Protein AF-A0A1G9BKM5-F1 (afdb_monomer_lite)

Sequence (139 aa):
MRQHYKFPLLVWLTSVLVGPKLTLILFKFSATGEFSVSTGYWKLYLPAVLVGGVLSAPCFFVLWFCYDVLLKRNEPVWLIRLVLLLVSLLCCVSLFTLMSLAGLTKFWSGDTFSLIGAYSLPLFVGALLFKVEEQQVII

pLDDT: mean 75.44, std 11.83, range [42.22, 88.5]

Structure (mmCIF, N/CA/C/O backbone):
data_AF-A0A1G9BKM5-F1
#
_entry.id   AF-A0A1G9BKM5-F1
#
loop_
_atom_site.group_PDB
_atom_site.id
_atom_site.type_symbol
_atom_site.label_atom_id
_atom_site.label_alt_id
_atom_site.label_comp_id
_atom_site.label_asym_id
_atom_site.label_entity_id
_atom_site.label_seq_id
_atom_site.pdbx_PDB_ins_code
_atom_site.Cartn_x
_atom_site.Cartn_y
_atom_site.Cartn_z
_atom_site.occupancy
_atom_site.B_iso_or_equiv
_atom_site.auth_seq_id
_atom_site.auth_comp_id
_atom_site.auth_asym_id
_atom_site.auth_atom_id
_atom_site.pdbx_PDB_model_num
ATOM 1 N N . MET A 1 1 ? -25.274 1.431 11.882 1.00 45.66 1 MET A N 1
ATOM 2 C CA . MET A 1 1 ? -24.132 0.503 11.719 1.00 45.66 1 MET A CA 1
ATOM 3 C C . MET A 1 1 ? -22.952 1.325 11.225 1.00 45.66 1 MET A C 1
ATOM 5 O O . MET A 1 1 ? -23.031 1.879 10.136 1.00 45.66 1 MET A O 1
ATOM 9 N N . ARG A 1 2 ? -21.974 1.573 12.104 1.00 49.62 2 ARG A N 1
ATOM 10 C CA . ARG A 1 2 ? -20.903 2.569 11.920 1.00 49.62 2 ARG A CA 1
ATOM 11 C C . ARG A 1 2 ? -19.947 2.138 10.798 1.00 49.62 2 ARG A C 1
ATOM 13 O O . ARG A 1 2 ? -19.680 0.953 10.626 1.00 49.62 2 ARG A O 1
ATOM 20 N N . GLN A 1 3 ? -19.496 3.102 9.999 1.00 56.09 3 GLN A N 1
ATOM 21 C CA . GLN A 1 3 ? -18.767 2.907 8.741 1.00 56.09 3 GLN A CA 1
ATOM 22 C C . GLN A 1 3 ? -17.283 2.560 8.979 1.00 56.09 3 GLN A C 1
ATOM 24 O O . GLN A 1 3 ? -16.391 3.230 8.461 1.00 56.09 3 GLN A O 1
ATOM 29 N N . HIS A 1 4 ? -17.021 1.463 9.698 1.00 66.62 4 HIS A N 1
ATOM 30 C CA . HIS A 1 4 ? -15.680 0.992 10.084 1.00 66.62 4 HIS A CA 1
ATOM 31 C C . HIS A 1 4 ? -14.784 0.559 8.905 1.00 66.62 4 HIS A C 1
ATOM 33 O O . HIS A 1 4 ? -13.658 0.117 9.098 1.00 66.62 4 HIS A O 1
ATOM 39 N N . TYR A 1 5 ? -15.252 0.686 7.663 1.00 70.25 5 TYR A N 1
ATOM 40 C CA . TYR A 1 5 ? -14.462 0.419 6.462 1.00 70.25 5 TYR A CA 1
ATOM 41 C C . TYR A 1 5 ? -13.749 1.667 5.921 1.00 70.25 5 TYR A C 1
ATOM 43 O O . TYR A 1 5 ? -12.842 1.530 5.106 1.00 70.25 5 TYR A O 1
ATOM 51 N N . LYS A 1 6 ? -14.123 2.885 6.348 1.00 79.31 6 LYS A N 1
ATOM 52 C CA . LYS A 1 6 ? -13.593 4.130 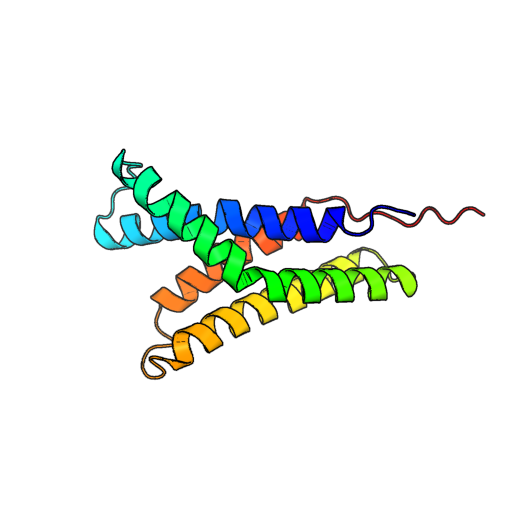5.760 1.00 79.31 6 LYS A CA 1
ATOM 53 C C . LYS A 1 6 ? -12.082 4.253 5.889 1.00 79.31 6 LYS A C 1
ATOM 55 O O . LYS A 1 6 ? -11.421 4.570 4.908 1.00 79.31 6 LYS A O 1
ATOM 60 N N . PHE A 1 7 ? -11.546 3.999 7.081 1.00 80.88 7 PHE A N 1
ATOM 61 C CA . PHE A 1 7 ? -10.112 4.100 7.332 1.00 80.88 7 PHE A CA 1
ATOM 62 C C . PHE A 1 7 ? -9.297 3.131 6.454 1.00 80.88 7 PHE A C 1
ATOM 64 O O . PHE A 1 7 ? -8.497 3.614 5.650 1.00 80.88 7 PHE A O 1
ATOM 71 N N . PRO A 1 8 ? -9.516 1.799 6.510 1.00 81.19 8 PRO A N 1
ATOM 72 C CA . PRO A 1 8 ? -8.752 0.867 5.681 1.00 81.19 8 PRO A CA 1
ATOM 73 C C . PRO A 1 8 ? -8.985 1.092 4.182 1.00 81.19 8 PRO A C 1
ATOM 75 O O . PRO A 1 8 ? -8.060 0.911 3.394 1.00 81.19 8 PRO A O 1
ATOM 78 N N . LEU A 1 9 ? -10.178 1.545 3.778 1.00 84.12 9 LEU A N 1
ATOM 79 C CA . LEU A 1 9 ? -10.481 1.838 2.378 1.00 84.12 9 LEU A CA 1
ATOM 80 C C . LEU A 1 9 ? -9.714 3.058 1.869 1.00 84.12 9 LEU A C 1
ATOM 82 O O . LEU A 1 9 ? -9.169 3.001 0.773 1.00 84.12 9 LEU A O 1
ATOM 86 N N . LEU A 1 10 ? -9.628 4.137 2.651 1.00 83.94 10 LEU A N 1
ATOM 87 C CA . LEU A 1 10 ? -8.852 5.322 2.279 1.00 83.94 10 LEU A CA 1
ATOM 88 C C . LEU A 1 10 ? -7.360 5.004 2.181 1.00 83.94 10 LEU A C 1
ATOM 90 O O . LEU A 1 10 ? -6.732 5.374 1.192 1.00 83.94 10 LEU A O 1
ATOM 94 N N . VAL A 1 11 ? -6.817 4.267 3.156 1.00 83.19 11 VAL A N 1
ATOM 95 C CA . VAL A 1 11 ? -5.413 3.823 3.155 1.00 83.19 11 VAL A CA 1
ATOM 96 C C . VAL A 1 11 ? -5.118 2.966 1.919 1.00 83.19 11 VAL A C 1
ATOM 98 O O . VAL A 1 11 ? -4.163 3.232 1.183 1.00 83.19 11 VAL A O 1
ATOM 101 N N . TRP A 1 12 ? -5.971 1.982 1.633 1.00 86.12 12 TRP A N 1
ATOM 102 C CA . TRP A 1 12 ? -5.834 1.130 0.455 1.00 86.12 12 TRP A CA 1
ATOM 103 C C . TRP A 1 12 ? -5.943 1.925 -0.852 1.00 86.12 12 TRP A C 1
ATOM 105 O O . TRP A 1 12 ? -5.060 1.826 -1.704 1.00 86.12 12 TRP A O 1
ATOM 115 N N . LEU A 1 13 ? -6.957 2.786 -0.986 1.00 85.38 13 LEU A N 1
ATOM 116 C CA . LEU A 1 13 ? -7.163 3.615 -2.175 1.00 85.38 13 LEU A CA 1
ATOM 117 C C . LEU A 1 13 ? -5.968 4.546 -2.422 1.00 85.38 13 LEU A C 1
ATOM 119 O O . LEU A 1 13 ? -5.531 4.694 -3.562 1.00 85.38 13 LEU A O 1
ATOM 123 N N . THR A 1 14 ? -5.394 5.141 -1.369 1.00 85.12 14 THR A N 1
ATOM 124 C CA . THR A 1 14 ? -4.183 5.958 -1.514 1.00 85.12 14 THR A CA 1
ATOM 125 C C . THR A 1 14 ? -3.006 5.153 -2.040 1.00 85.12 14 THR A C 1
ATOM 127 O O . THR A 1 14 ? -2.295 5.644 -2.909 1.00 85.12 14 THR A O 1
ATOM 130 N N . SER A 1 15 ? -2.819 3.910 -1.600 1.00 83.56 15 SER A N 1
ATOM 131 C CA . SER A 1 15 ? -1.761 3.052 -2.141 1.00 83.56 15 SER A CA 1
ATOM 132 C C . SER A 1 15 ? -2.013 2.668 -3.596 1.00 83.56 15 SER A C 1
ATOM 134 O O . SER A 1 15 ? -1.118 2.804 -4.427 1.00 83.56 15 SER A O 1
ATOM 136 N N . VAL A 1 16 ? -3.247 2.300 -3.942 1.00 85.44 16 VAL A N 1
ATOM 137 C CA . VAL A 1 16 ? -3.628 1.926 -5.312 1.00 85.44 16 VAL A CA 1
ATOM 138 C C . VAL A 1 16 ? -3.519 3.100 -6.289 1.00 85.44 16 VAL A C 1
ATOM 140 O O . VAL A 1 16 ? -3.200 2.893 -7.454 1.00 85.44 16 VAL A O 1
ATOM 143 N N . LEU A 1 17 ? -3.748 4.338 -5.844 1.00 86.06 17 LEU A N 1
ATOM 144 C CA . LEU A 1 17 ? -3.655 5.522 -6.706 1.00 86.06 17 LEU A CA 1
ATOM 145 C C . LEU A 1 17 ? -2.251 6.138 -6.734 1.00 86.06 17 LEU A C 1
ATOM 147 O O . LEU A 1 17 ? -1.791 6.584 -7.784 1.00 86.06 17 LEU A O 1
ATOM 151 N N . VAL A 1 18 ? -1.561 6.199 -5.595 1.00 85.12 18 VAL A N 1
ATOM 152 C CA . VAL A 1 18 ? -0.253 6.866 -5.478 1.00 85.12 18 VAL A CA 1
ATOM 153 C C . VAL A 1 18 ? 0.895 5.906 -5.792 1.00 85.12 18 VAL A C 1
ATOM 155 O O . VAL A 1 18 ? 1.867 6.321 -6.421 1.00 85.12 18 VAL A O 1
ATOM 158 N N . GLY A 1 19 ? 0.770 4.626 -5.435 1.00 81.75 19 GLY A N 1
ATOM 159 C CA . GLY A 1 19 ? 1.781 3.593 -5.675 1.00 81.75 19 GLY A CA 1
ATOM 160 C C . GLY A 1 19 ? 2.167 3.467 -7.151 1.00 81.75 19 GLY A C 1
ATOM 161 O O . GLY A 1 19 ? 3.333 3.690 -7.478 1.00 81.75 19 GLY A O 1
ATOM 162 N N . PRO A 1 20 ? 1.213 3.251 -8.080 1.00 82.12 20 PRO A N 1
ATOM 163 C CA . PRO A 1 20 ? 1.511 3.204 -9.509 1.00 82.12 20 PRO A CA 1
ATOM 164 C C . PRO A 1 20 ? 2.156 4.487 -10.038 1.00 82.12 20 PRO A C 1
ATOM 166 O O . PRO A 1 20 ? 3.032 4.419 -10.899 1.00 82.12 20 PRO A O 1
ATOM 169 N N . LYS A 1 21 ? 1.782 5.665 -9.510 1.00 82.31 21 LYS A N 1
ATOM 170 C CA . LYS A 1 21 ? 2.435 6.925 -9.903 1.00 82.31 21 LYS A CA 1
ATOM 171 C C . LYS A 1 21 ? 3.901 6.945 -9.498 1.00 82.31 21 LYS A C 1
ATOM 173 O O . LYS A 1 21 ? 4.740 7.279 -10.332 1.00 82.31 21 LYS A O 1
ATOM 178 N N . LEU A 1 22 ? 4.197 6.585 -8.248 1.00 81.00 22 LEU A N 1
ATOM 179 C CA . LEU A 1 22 ? 5.560 6.514 -7.720 1.00 81.00 22 LEU A CA 1
ATOM 180 C C . LEU A 1 22 ? 6.396 5.498 -8.495 1.00 81.00 22 LEU A C 1
ATOM 182 O O . LEU A 1 22 ? 7.499 5.822 -8.922 1.00 81.00 22 LEU A O 1
ATOM 186 N N . THR A 1 23 ? 5.852 4.308 -8.752 1.00 76.44 23 THR A N 1
ATOM 187 C CA . THR A 1 23 ? 6.523 3.277 -9.550 1.00 76.44 23 THR A CA 1
ATOM 188 C C . THR A 1 23 ? 6.871 3.773 -10.949 1.00 76.44 23 THR A C 1
ATOM 190 O O . THR A 1 23 ? 8.004 3.606 -11.388 1.00 76.44 23 THR A O 1
ATOM 193 N N . LEU A 1 24 ? 5.929 4.412 -11.648 1.00 75.56 24 LEU A N 1
ATOM 194 C CA . LEU A 1 24 ? 6.170 4.920 -13.000 1.00 75.56 24 LEU A CA 1
ATOM 195 C C . LEU A 1 24 ? 7.212 6.049 -13.020 1.00 75.56 24 LEU A C 1
ATOM 197 O O . LEU A 1 24 ? 8.029 6.104 -13.939 1.00 75.56 24 LEU A O 1
ATOM 201 N N . ILE A 1 25 ? 7.206 6.930 -12.013 1.00 76.12 25 ILE A N 1
ATOM 202 C CA . ILE A 1 25 ? 8.215 7.989 -11.865 1.00 76.12 25 ILE A CA 1
ATOM 203 C C . ILE A 1 25 ? 9.599 7.374 -11.628 1.00 76.12 25 ILE A C 1
ATOM 205 O O . ILE A 1 25 ? 10.547 7.742 -12.318 1.00 76.12 25 ILE A O 1
ATOM 209 N N . LEU A 1 26 ? 9.709 6.409 -10.710 1.00 72.62 26 LEU A N 1
ATOM 210 C CA . LEU A 1 26 ? 10.968 5.726 -10.397 1.00 72.62 26 LEU A CA 1
ATOM 211 C C . LEU A 1 26 ? 11.516 4.953 -11.599 1.00 72.62 26 LEU A C 1
ATOM 213 O O . LEU A 1 26 ? 12.705 5.044 -11.894 1.00 72.62 26 LEU A O 1
ATOM 217 N N . PHE A 1 27 ? 10.654 4.243 -12.328 1.00 71.44 27 PHE A N 1
ATOM 218 C CA . PHE A 1 27 ? 11.058 3.487 -13.512 1.00 71.44 27 PHE A CA 1
ATOM 219 C C . PHE A 1 27 ? 11.591 4.409 -14.612 1.00 71.44 27 PHE A C 1
ATOM 221 O O . PHE A 1 27 ? 12.643 4.153 -15.196 1.00 71.44 27 PHE A O 1
ATOM 228 N N . LYS A 1 28 ? 10.904 5.529 -14.867 1.00 71.00 28 LYS A N 1
ATOM 229 C CA . LYS A 1 28 ? 11.350 6.500 -15.867 1.00 71.00 28 LYS A CA 1
ATOM 230 C C . LYS A 1 28 ? 12.647 7.201 -15.451 1.00 71.00 28 LYS A C 1
ATOM 232 O O . LYS A 1 28 ? 13.532 7.372 -16.289 1.00 71.00 28 LYS A O 1
ATOM 237 N N . PHE A 1 29 ? 12.780 7.548 -14.172 1.00 69.19 29 PHE A N 1
ATOM 238 C CA . PHE A 1 29 ? 14.007 8.124 -13.627 1.00 69.19 29 PHE A CA 1
ATOM 239 C C . PHE A 1 29 ? 15.192 7.162 -13.772 1.00 69.19 29 PHE A C 1
ATOM 241 O O . PHE A 1 29 ? 16.239 7.557 -14.273 1.00 69.19 29 PHE A O 1
ATOM 248 N N . SER A 1 30 ? 15.008 5.886 -13.431 1.00 67.50 30 SER A N 1
ATOM 249 C CA . SER A 1 30 ? 16.044 4.862 -13.593 1.00 67.50 30 SER A CA 1
ATOM 250 C C . SER A 1 30 ? 16.438 4.645 -15.060 1.00 67.50 30 SER A C 1
ATOM 252 O O . SER A 1 30 ? 17.615 4.452 -15.347 1.00 67.50 30 SER A O 1
ATOM 254 N N . ALA A 1 31 ? 15.481 4.723 -15.991 1.00 65.38 31 ALA A N 1
ATOM 255 C CA . ALA A 1 31 ? 15.728 4.480 -17.411 1.00 65.38 31 ALA A CA 1
ATOM 256 C C . ALA A 1 31 ? 16.335 5.675 -18.170 1.00 65.38 31 ALA A C 1
ATOM 258 O O . ALA A 1 31 ? 17.034 5.469 -19.158 1.00 65.38 31 ALA A O 1
ATOM 259 N N . THR A 1 32 ? 16.033 6.915 -17.768 1.00 64.38 32 THR A N 1
ATOM 260 C CA . THR A 1 32 ? 16.363 8.114 -18.572 1.00 64.38 32 THR A CA 1
ATOM 261 C C . THR A 1 32 ? 17.055 9.235 -17.801 1.00 64.38 32 THR A C 1
ATOM 263 O O . THR A 1 32 ? 17.534 10.175 -18.422 1.00 64.38 32 THR A O 1
ATOM 266 N N . GLY A 1 33 ? 17.108 9.178 -16.467 1.00 61.91 33 GLY A N 1
ATOM 267 C CA . GLY A 1 33 ? 17.635 10.262 -15.629 1.00 61.91 33 GLY A CA 1
ATOM 268 C C . GLY A 1 33 ? 16.770 11.532 -15.600 1.00 61.91 33 GLY A C 1
ATOM 269 O O . GLY A 1 33 ? 17.078 12.458 -14.853 1.00 61.91 33 GLY A O 1
ATOM 270 N N . GLU A 1 34 ? 15.671 11.585 -16.360 1.00 65.31 34 GLU A N 1
ATOM 271 C CA . GLU A 1 3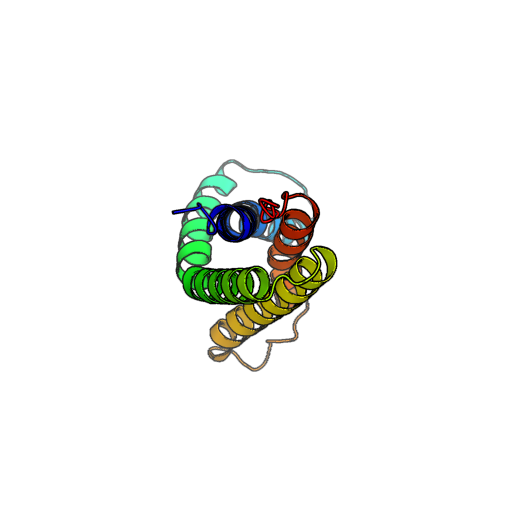4 ? 14.803 12.757 -16.472 1.00 65.31 34 GLU A CA 1
ATOM 272 C C . GLU A 1 34 ? 13.467 12.585 -15.732 1.00 65.31 34 GLU A C 1
ATOM 274 O O . GLU A 1 34 ? 12.711 11.633 -15.950 1.00 65.31 34 GLU A O 1
ATOM 279 N N . PHE A 1 35 ? 13.106 13.587 -14.926 1.00 57.94 35 PHE A N 1
ATOM 280 C CA . PHE A 1 35 ? 11.771 13.732 -14.341 1.00 57.94 35 PHE A CA 1
ATOM 281 C C . PHE A 1 35 ? 10.821 14.432 -15.325 1.00 57.94 35 PHE A C 1
ATOM 283 O O . PHE A 1 35 ? 10.468 15.594 -15.142 1.00 57.94 35 PHE A O 1
ATOM 290 N N . SER A 1 36 ? 10.386 13.750 -16.387 1.00 58.03 36 SER A N 1
ATOM 291 C CA . SER A 1 36 ? 9.358 14.297 -17.288 1.00 58.03 36 SER A CA 1
ATOM 292 C C . SER A 1 36 ? 8.089 13.440 -17.299 1.00 58.03 36 SER A C 1
ATOM 294 O O . SER A 1 36 ? 8.122 12.238 -17.558 1.00 58.03 36 SER A O 1
ATOM 296 N N . VAL A 1 37 ? 6.924 14.037 -17.040 1.00 58.41 37 VAL A N 1
ATOM 297 C CA . VAL A 1 37 ? 5.620 13.357 -17.157 1.00 58.41 37 VAL A CA 1
ATOM 298 C C . VAL A 1 37 ? 5.148 13.500 -18.608 1.00 58.41 37 VAL A C 1
ATOM 300 O O . VAL A 1 37 ? 4.550 14.499 -18.984 1.00 58.41 37 VAL A O 1
ATOM 303 N N . SER A 1 38 ? 5.494 12.530 -19.459 1.00 59.34 38 SER A N 1
ATOM 304 C CA . SER A 1 38 ? 5.092 12.517 -20.879 1.00 59.34 38 SER A CA 1
ATOM 305 C C . SER A 1 38 ? 3.616 12.127 -21.035 1.00 59.34 38 SER A C 1
ATOM 307 O O . SER A 1 38 ? 3.084 11.385 -20.220 1.00 59.34 38 SER A O 1
ATOM 309 N N . THR A 1 39 ? 2.948 12.539 -22.113 1.00 60.00 39 THR A N 1
ATOM 310 C CA . THR A 1 39 ? 1.555 12.169 -22.444 1.00 60.00 39 THR A CA 1
ATOM 311 C C . THR A 1 39 ? 1.314 10.657 -22.575 1.00 60.00 39 THR A C 1
ATOM 313 O O . THR A 1 39 ? 0.192 10.194 -22.368 1.00 60.00 39 THR A O 1
ATOM 316 N N . GLY A 1 40 ? 2.355 9.854 -22.832 1.00 62.38 40 GLY A N 1
ATOM 317 C CA . GLY A 1 40 ? 2.287 8.384 -22.782 1.00 62.38 40 GLY A CA 1
ATOM 318 C C . GLY A 1 40 ? 2.082 7.804 -21.372 1.00 62.38 40 GLY A C 1
ATOM 319 O O . GLY A 1 40 ? 1.655 6.660 -21.236 1.00 62.38 40 GLY A O 1
ATOM 320 N N . TYR A 1 41 ? 2.319 8.604 -20.326 1.00 66.44 41 TYR A N 1
ATOM 321 C CA . TYR A 1 41 ? 2.189 8.238 -18.912 1.00 66.44 41 TYR A CA 1
ATOM 322 C C . TYR A 1 41 ? 0.771 7.787 -18.546 1.00 66.44 41 TYR A C 1
ATOM 324 O O . TYR A 1 41 ? 0.593 6.787 -17.851 1.00 66.44 41 TYR A O 1
ATOM 332 N N . TRP A 1 42 ? -0.256 8.469 -19.067 1.00 68.69 42 TRP A N 1
ATOM 333 C CA . TRP A 1 42 ? -1.644 8.141 -18.730 1.00 68.69 42 TRP A CA 1
ATOM 334 C C . TRP A 1 42 ? -2.114 6.802 -19.292 1.00 68.69 42 TRP A C 1
ATOM 336 O O . TRP A 1 42 ? -2.941 6.140 -18.665 1.00 68.69 42 TRP A O 1
ATOM 346 N N . LYS A 1 43 ? -1.549 6.369 -20.425 1.00 75.56 43 LYS A N 1
ATOM 347 C CA . LYS A 1 43 ? -1.903 5.090 -21.054 1.00 75.56 43 LYS A CA 1
ATOM 348 C C . LYS A 1 43 ? -1.448 3.888 -20.224 1.00 75.56 43 LYS A C 1
ATOM 350 O O . LYS A 1 43 ? -2.127 2.870 -20.234 1.00 75.56 43 LYS A O 1
ATOM 355 N N . LEU A 1 44 ? -0.334 4.013 -19.499 1.00 73.75 44 LEU A N 1
ATOM 356 C CA . LEU A 1 44 ? 0.200 2.956 -18.630 1.00 73.75 44 LEU A CA 1
ATOM 357 C C . LEU A 1 44 ? -0.307 3.060 -17.187 1.00 73.75 44 LEU A C 1
ATOM 359 O O . LEU A 1 44 ? -0.379 2.055 -16.486 1.00 73.75 44 LEU A O 1
ATOM 363 N N . TYR A 1 45 ? -0.707 4.254 -16.749 1.00 81.31 45 TYR A N 1
ATOM 364 C CA . TYR A 1 45 ? -1.232 4.468 -15.403 1.00 81.31 45 TYR A CA 1
ATOM 365 C C . TYR A 1 45 ? -2.564 3.749 -15.157 1.00 81.31 45 TYR A C 1
ATOM 367 O O . TYR A 1 45 ? -2.692 3.031 -14.170 1.00 81.31 45 TYR A O 1
ATOM 375 N N . LEU A 1 46 ? -3.550 3.906 -16.050 1.00 83.62 46 LEU A N 1
ATOM 376 C CA . LEU A 1 46 ? -4.873 3.297 -15.874 1.00 83.62 46 LEU A CA 1
ATOM 377 C C . LEU A 1 46 ? -4.826 1.759 -15.733 1.00 83.62 46 LEU A C 1
ATOM 379 O O . LEU A 1 46 ? -5.393 1.250 -14.765 1.00 83.62 46 LEU A O 1
ATOM 383 N N . PRO A 1 47 ? -4.134 1.000 -16.611 1.00 83.19 47 PRO A N 1
ATOM 384 C CA . PRO A 1 47 ? -4.006 -0.442 -16.428 1.00 83.19 47 PRO A CA 1
ATOM 385 C C . PRO A 1 47 ? -3.202 -0.803 -15.175 1.00 83.19 47 PRO A C 1
ATOM 387 O O . PRO A 1 47 ? -3.563 -1.763 -14.503 1.00 83.19 47 PRO A O 1
ATOM 390 N N . ALA A 1 48 ? -2.173 -0.033 -14.800 1.00 80.19 48 ALA A N 1
ATOM 391 C CA . ALA A 1 48 ? -1.420 -0.285 -13.569 1.00 80.19 48 ALA A CA 1
ATOM 392 C C . ALA A 1 48 ? -2.284 -0.114 -12.307 1.00 80.19 48 ALA A C 1
ATOM 394 O O . ALA A 1 48 ? -2.202 -0.934 -11.396 1.00 80.19 48 ALA A O 1
ATOM 395 N N . VAL A 1 49 ? -3.156 0.899 -12.272 1.00 86.62 49 VAL A N 1
ATOM 396 C CA . VAL A 1 49 ? -4.134 1.096 -11.188 1.00 86.62 49 VAL A CA 1
ATOM 397 C C . VAL A 1 49 ? -5.149 -0.044 -11.150 1.00 86.62 49 VAL A C 1
ATOM 399 O O . VAL A 1 49 ? -5.450 -0.544 -10.072 1.00 86.62 49 VAL A O 1
ATOM 402 N N . LEU A 1 50 ? -5.665 -0.482 -12.304 1.00 86.75 50 LEU A N 1
ATOM 403 C CA . LEU A 1 50 ? -6.629 -1.585 -12.365 1.00 86.75 50 LEU A CA 1
ATOM 404 C C . LEU A 1 50 ? -6.007 -2.907 -11.904 1.00 86.75 50 LEU A C 1
ATOM 406 O O . LEU A 1 50 ? -6.564 -3.573 -11.035 1.00 86.75 50 LEU A O 1
ATOM 410 N N . VAL A 1 51 ? -4.836 -3.263 -12.436 1.00 84.19 51 VAL A N 1
ATOM 411 C CA . VAL A 1 51 ? -4.113 -4.483 -12.054 1.00 84.19 51 VAL A CA 1
ATOM 412 C C . VAL A 1 51 ? -3.711 -4.419 -10.581 1.00 84.19 51 VAL A C 1
ATOM 414 O O . VAL A 1 51 ? -3.991 -5.352 -9.834 1.00 84.19 51 VAL A O 1
ATOM 417 N N . GLY A 1 52 ? -3.131 -3.303 -10.134 1.00 81.38 52 GLY A N 1
ATOM 418 C CA . GLY A 1 52 ? -2.759 -3.095 -8.736 1.00 81.38 52 GLY A CA 1
ATOM 419 C C . GLY A 1 52 ? -3.962 -3.151 -7.794 1.00 81.38 52 GLY A C 1
ATOM 420 O O . GLY A 1 52 ? -3.884 -3.777 -6.740 1.00 81.38 52 GLY A O 1
ATOM 421 N N . GLY A 1 53 ? -5.097 -2.568 -8.179 1.00 84.75 53 GLY A N 1
ATOM 422 C CA . GLY A 1 53 ? -6.339 -2.610 -7.410 1.00 84.75 53 GLY A CA 1
ATOM 423 C C . GLY A 1 53 ? -6.903 -4.024 -7.285 1.00 84.75 53 GLY A C 1
ATOM 424 O O . GLY A 1 53 ? -7.177 -4.477 -6.179 1.00 84.75 53 GLY A O 1
ATOM 425 N N . VAL A 1 54 ? -7.018 -4.760 -8.394 1.00 87.31 54 VAL A N 1
ATOM 426 C CA . VAL A 1 54 ? -7.542 -6.136 -8.378 1.00 87.31 54 VAL A CA 1
ATOM 427 C C . VAL A 1 54 ? -6.628 -7.064 -7.579 1.00 87.31 54 VAL A C 1
ATOM 429 O O . VAL A 1 54 ? -7.106 -7.821 -6.737 1.00 87.31 54 VAL A O 1
ATOM 432 N N . LEU A 1 55 ? -5.312 -6.977 -7.789 1.00 84.38 55 LEU A N 1
ATOM 433 C CA . LEU A 1 55 ? -4.353 -7.847 -7.110 1.00 84.38 55 LEU A CA 1
ATOM 434 C C . LEU A 1 55 ? -4.203 -7.523 -5.621 1.00 84.38 55 LEU A C 1
ATOM 436 O O . LEU A 1 55 ? -3.958 -8.430 -4.835 1.00 84.38 55 LEU A O 1
ATOM 440 N N . SER A 1 56 ? -4.381 -6.263 -5.212 1.00 84.50 56 SER A N 1
ATOM 441 C CA . SER A 1 56 ? -4.293 -5.856 -3.801 1.00 84.50 56 SER A CA 1
ATOM 442 C C . SER A 1 56 ? -5.621 -5.903 -3.040 1.00 84.50 56 SER A C 1
ATOM 444 O O . SER A 1 56 ? -5.629 -5.685 -1.827 1.00 84.50 56 SER A O 1
ATOM 446 N N . ALA A 1 57 ? -6.737 -6.227 -3.701 1.00 88.06 57 ALA A N 1
ATOM 447 C CA . ALA A 1 57 ? -8.039 -6.374 -3.050 1.00 88.06 57 ALA A CA 1
ATOM 448 C C . ALA A 1 57 ? -8.041 -7.392 -1.884 1.00 88.06 57 ALA A C 1
ATOM 450 O O . ALA A 1 57 ? -8.607 -7.075 -0.837 1.00 88.06 57 ALA A O 1
ATOM 451 N N . PRO A 1 58 ? -7.371 -8.565 -1.963 1.00 86.12 58 PRO A N 1
ATOM 452 C CA . PRO A 1 58 ? -7.259 -9.480 -0.823 1.00 86.12 58 PRO A CA 1
ATOM 453 C C . PRO A 1 58 ? -6.598 -8.828 0.399 1.00 86.12 58 PRO A C 1
ATOM 455 O O . PRO A 1 58 ? -7.030 -9.036 1.531 1.00 86.12 58 PRO A O 1
ATOM 458 N N . CYS A 1 59 ? -5.593 -7.979 0.179 1.00 86.44 59 CYS A N 1
ATOM 459 C CA . CYS A 1 59 ? -4.899 -7.267 1.249 1.00 86.44 59 CYS A CA 1
ATOM 460 C C . CYS A 1 59 ? -5.781 -6.209 1.916 1.00 86.44 59 CYS A C 1
ATOM 462 O O . CYS A 1 59 ? -5.679 -6.013 3.126 1.00 86.44 59 CYS A O 1
ATOM 464 N N . PHE A 1 60 ? -6.691 -5.576 1.167 1.00 86.56 60 PHE A N 1
ATOM 465 C CA . PHE A 1 60 ? -7.715 -4.711 1.754 1.00 86.56 60 PHE A CA 1
ATOM 466 C C . PHE A 1 60 ? -8.602 -5.479 2.743 1.00 86.56 60 PHE A C 1
ATOM 468 O O . PHE A 1 60 ? -8.832 -4.993 3.848 1.00 86.56 60 PHE A O 1
ATOM 475 N N . PHE A 1 61 ? -9.055 -6.688 2.394 1.00 88.06 61 PHE A N 1
ATOM 476 C CA . PHE A 1 61 ? -9.882 -7.493 3.298 1.00 88.06 61 PHE A CA 1
ATOM 477 C C . PHE A 1 61 ? -9.139 -7.884 4.577 1.00 88.06 61 PHE A C 1
ATOM 479 O O . PHE A 1 61 ? -9.718 -7.809 5.659 1.00 88.06 61 PHE A O 1
ATOM 486 N N . VAL A 1 62 ? -7.853 -8.236 4.474 1.00 87.56 62 VAL A N 1
ATOM 487 C CA . VAL A 1 62 ? -7.011 -8.528 5.645 1.00 87.56 62 VAL A CA 1
ATOM 488 C C . VAL A 1 62 ? -6.862 -7.287 6.531 1.00 87.56 62 VAL A C 1
ATOM 490 O O . VAL A 1 62 ? -7.079 -7.370 7.739 1.00 87.56 62 VAL A O 1
ATOM 493 N N . LEU A 1 63 ? -6.564 -6.122 5.945 1.00 86.31 63 LEU A N 1
ATOM 494 C CA . LEU A 1 63 ? -6.452 -4.859 6.683 1.00 86.31 63 LEU A CA 1
ATOM 495 C C . LEU A 1 63 ? -7.762 -4.464 7.362 1.00 86.31 63 LEU A C 1
ATOM 497 O O . LEU A 1 63 ? -7.756 -4.046 8.519 1.00 86.31 63 LEU A O 1
ATOM 501 N N . TRP A 1 64 ? -8.884 -4.612 6.662 1.00 88.06 64 TRP A N 1
ATOM 502 C CA . TRP A 1 64 ? -10.205 -4.333 7.208 1.00 88.06 64 TRP A CA 1
ATOM 503 C C . TRP A 1 64 ? -10.553 -5.272 8.366 1.00 88.06 64 TRP A C 1
ATOM 505 O O . TRP A 1 64 ? -10.995 -4.800 9.410 1.00 88.06 64 TRP A O 1
ATOM 515 N N . PHE A 1 65 ? -10.287 -6.573 8.225 1.00 88.50 65 PHE A N 1
ATOM 516 C CA . PHE A 1 65 ? -10.514 -7.548 9.290 1.00 88.50 65 PHE A CA 1
ATOM 517 C C . PHE A 1 65 ? -9.647 -7.259 10.522 1.00 88.50 65 PHE A C 1
ATOM 519 O O . PHE A 1 65 ? -10.159 -7.227 11.640 1.00 88.50 65 PHE A O 1
ATOM 526 N N . CYS A 1 66 ? -8.353 -6.973 10.335 1.00 87.38 66 CYS A N 1
ATOM 527 C CA . CYS A 1 66 ? -7.472 -6.565 11.430 1.00 87.38 66 CYS A CA 1
ATOM 528 C C . CYS A 1 66 ? -7.978 -5.295 12.122 1.00 87.38 66 CYS A C 1
ATOM 530 O O . CYS A 1 66 ? -8.013 -5.244 13.349 1.00 87.38 66 CYS A O 1
ATOM 532 N N . TYR A 1 67 ? -8.403 -4.289 11.354 1.00 86.38 67 TYR A N 1
ATOM 533 C CA . TYR A 1 67 ? -8.943 -3.050 11.906 1.00 86.38 67 TYR A CA 1
ATOM 534 C C . TYR A 1 67 ? -10.216 -3.284 12.732 1.00 86.38 67 TYR A C 1
ATOM 536 O O . TYR A 1 67 ? -10.315 -2.783 13.850 1.00 86.38 67 TYR A O 1
ATOM 544 N N . ASP A 1 68 ? -11.157 -4.084 12.225 1.00 86.56 68 ASP A N 1
ATOM 545 C CA . ASP A 1 68 ? -12.411 -4.405 12.918 1.00 86.56 68 ASP A CA 1
ATOM 546 C C . ASP A 1 68 ? -12.167 -5.167 14.232 1.00 86.56 68 ASP A C 1
ATOM 548 O O . ASP A 1 68 ? -12.761 -4.848 15.264 1.00 86.56 68 ASP A O 1
ATOM 552 N N . VAL A 1 69 ? -11.239 -6.130 14.233 1.00 87.81 69 VAL A N 1
ATOM 553 C CA . VAL A 1 69 ? -10.857 -6.879 15.442 1.00 87.81 69 VAL A CA 1
ATOM 554 C C . VAL A 1 69 ? -10.213 -5.967 16.489 1.00 87.81 69 VAL A C 1
ATOM 556 O O . VAL A 1 69 ? -10.545 -6.065 17.671 1.00 87.81 69 VAL A O 1
ATOM 559 N N . LEU A 1 70 ? -9.314 -5.073 16.073 1.00 85.69 70 LEU A N 1
ATOM 560 C CA . LEU A 1 70 ? -8.620 -4.155 16.979 1.00 85.69 70 LEU A CA 1
ATOM 561 C C . LEU A 1 70 ? -9.564 -3.103 17.570 1.00 85.69 70 LEU A C 1
ATOM 563 O O . LEU A 1 70 ? -9.479 -2.810 18.762 1.00 85.69 70 LEU A O 1
ATOM 567 N N . LEU A 1 71 ? -10.510 -2.595 16.772 1.00 83.56 71 LEU A N 1
ATOM 568 C CA . LEU A 1 71 ? -11.569 -1.717 17.268 1.00 83.56 71 LEU A CA 1
ATOM 569 C C . LEU A 1 71 ? -12.447 -2.424 18.306 1.00 83.56 71 LEU A C 1
ATOM 571 O O . LEU A 1 71 ? -12.729 -1.855 19.354 1.00 83.56 71 LEU A O 1
ATOM 575 N N . LYS A 1 72 ? -12.843 -3.680 18.064 1.00 84.44 72 LYS A N 1
ATOM 576 C CA . LYS A 1 72 ? -13.661 -4.459 19.013 1.00 84.44 72 LYS A CA 1
ATOM 577 C C . LYS A 1 72 ? -12.959 -4.736 20.341 1.00 84.44 72 LYS A C 1
ATOM 579 O O . LYS A 1 72 ? -13.634 -4.902 21.352 1.00 84.44 72 LYS A O 1
ATOM 584 N N . ARG A 1 73 ? -11.627 -4.796 20.342 1.00 84.38 73 ARG A N 1
ATOM 585 C CA . ARG A 1 73 ? -10.812 -4.959 21.555 1.00 84.38 73 ARG A CA 1
ATOM 586 C C . ARG A 1 73 ? -10.566 -3.652 22.310 1.00 84.38 73 ARG A C 1
ATOM 588 O O . ARG A 1 73 ? -9.978 -3.697 23.383 1.00 84.38 73 ARG A O 1
ATOM 595 N N . ASN A 1 74 ? -11.045 -2.522 21.784 1.00 82.06 74 ASN A N 1
ATOM 596 C CA . ASN A 1 74 ? -10.839 -1.193 22.354 1.00 82.06 74 ASN A CA 1
ATOM 597 C C . ASN A 1 74 ? -9.345 -0.878 22.575 1.00 82.06 74 ASN A C 1
ATOM 599 O O . ASN A 1 74 ? -8.951 -0.277 23.574 1.00 82.06 74 ASN A O 1
ATOM 603 N N . GLU A 1 75 ? -8.507 -1.344 21.643 1.00 83.88 75 GLU A N 1
ATOM 604 C CA . GLU A 1 75 ? -7.060 -1.138 21.680 1.00 83.88 75 GLU A CA 1
ATOM 605 C C . GLU A 1 75 ? -6.715 0.341 21.467 1.00 83.88 75 GLU A C 1
ATOM 607 O O . GLU A 1 75 ? -7.426 1.062 20.754 1.00 83.88 75 GLU A O 1
ATOM 612 N N . PRO A 1 76 ? -5.597 0.825 22.027 1.00 84.38 76 PRO A N 1
ATOM 613 C CA . PRO A 1 76 ? -5.229 2.218 21.879 1.00 84.38 76 PRO A CA 1
ATOM 614 C C . PRO A 1 76 ? -4.848 2.533 20.423 1.00 84.38 76 PRO A C 1
ATOM 616 O O . PRO A 1 76 ? -4.209 1.740 19.731 1.00 84.38 76 PRO A O 1
ATOM 619 N N . VAL A 1 77 ? -5.192 3.739 19.960 1.00 80.44 77 VAL A N 1
ATOM 620 C CA . VAL A 1 77 ? -5.068 4.168 18.550 1.00 80.44 77 VAL A CA 1
ATOM 621 C C . VAL A 1 77 ? -3.661 3.963 17.972 1.00 80.44 77 VAL A C 1
ATOM 623 O O . VAL A 1 77 ? -3.512 3.600 16.803 1.00 80.44 77 VAL A O 1
ATOM 626 N N . TRP A 1 78 ? -2.614 4.171 18.774 1.00 82.00 78 TRP A N 1
ATOM 627 C CA . TRP A 1 78 ? -1.226 3.972 18.344 1.00 82.00 78 TRP A CA 1
ATOM 628 C C . TRP A 1 78 ? -0.908 2.499 18.048 1.00 82.00 78 TRP A C 1
ATOM 630 O O . TRP A 1 78 ? -0.208 2.219 17.075 1.00 82.00 78 TRP A O 1
ATOM 640 N N . LEU A 1 79 ? -1.474 1.563 18.819 1.00 84.62 79 LEU A N 1
ATOM 641 C CA . LEU A 1 79 ? -1.329 0.125 18.595 1.00 84.62 79 LEU A CA 1
ATOM 642 C C . LEU A 1 79 ? -2.091 -0.297 17.340 1.00 84.62 79 LEU A C 1
ATOM 644 O O . LEU A 1 79 ? -1.543 -1.025 16.516 1.00 84.62 79 LEU A O 1
ATOM 648 N N . ILE A 1 80 ? -3.300 0.238 17.130 1.00 84.31 80 ILE A N 1
ATOM 649 C CA . ILE A 1 80 ? -4.066 0.008 15.896 1.00 84.31 80 ILE A CA 1
ATOM 650 C C . ILE A 1 80 ? -3.246 0.419 14.670 1.00 84.31 80 ILE A C 1
ATOM 652 O O . ILE A 1 80 ? -3.116 -0.348 13.716 1.00 84.31 80 ILE A O 1
ATOM 656 N N . ARG A 1 81 ? -2.642 1.611 14.714 1.00 82.69 81 ARG A N 1
ATOM 657 C CA . ARG A 1 81 ? -1.771 2.106 13.642 1.00 82.69 81 ARG A CA 1
ATOM 658 C C . ARG A 1 81 ? -0.568 1.196 13.434 1.00 82.69 81 ARG A C 1
ATOM 660 O O . ARG A 1 81 ? -0.318 0.796 12.305 1.00 82.69 81 ARG A O 1
ATOM 667 N N . LEU A 1 82 ? 0.146 0.835 14.498 1.00 86.00 82 LEU A N 1
ATOM 668 C CA . LEU A 1 82 ? 1.340 -0.004 14.405 1.00 86.00 82 LEU A CA 1
ATOM 669 C C . LEU A 1 82 ? 1.031 -1.386 13.813 1.00 86.00 82 LEU A C 1
ATOM 671 O O . LEU A 1 82 ? 1.735 -1.836 12.911 1.00 86.00 82 LEU A O 1
ATOM 675 N N . VAL A 1 83 ? -0.054 -2.031 14.248 1.00 87.19 83 VAL A N 1
ATOM 676 C CA . VAL A 1 83 ? -0.474 -3.328 13.701 1.00 87.19 83 VAL A CA 1
ATOM 677 C C . VAL A 1 83 ? -0.880 -3.194 12.235 1.00 87.19 83 VAL A C 1
ATOM 679 O O . VAL A 1 83 ? -0.440 -3.993 11.413 1.00 87.19 83 VAL A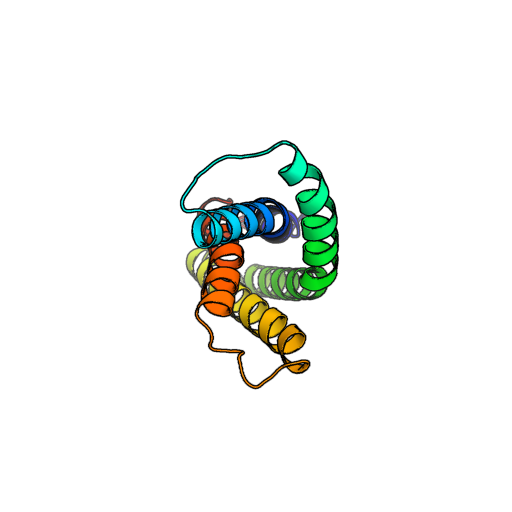 O 1
ATOM 682 N N . LEU A 1 84 ? -1.654 -2.168 11.869 1.00 85.44 84 LEU A N 1
ATOM 683 C CA . LEU A 1 84 ? -2.039 -1.952 10.471 1.00 85.44 84 LEU A CA 1
ATOM 684 C C . LEU A 1 84 ? -0.841 -1.661 9.569 1.00 85.44 84 LEU A C 1
ATOM 686 O O . LEU A 1 84 ? -0.830 -2.117 8.428 1.00 85.44 84 LEU A O 1
ATOM 690 N N . LEU A 1 85 ? 0.179 -0.960 10.068 1.00 85.06 85 LEU A N 1
ATOM 691 C CA . LEU A 1 85 ? 1.429 -0.744 9.342 1.00 85.06 85 LEU A CA 1
ATOM 692 C C . LEU A 1 85 ? 2.172 -2.056 9.087 1.00 85.06 85 LEU A C 1
ATOM 694 O O . LEU A 1 85 ? 2.567 -2.324 7.953 1.00 85.06 85 LEU A O 1
ATOM 698 N N . LEU A 1 86 ? 2.319 -2.893 10.115 1.00 87.38 86 LEU A N 1
ATOM 699 C CA . LEU A 1 86 ? 2.981 -4.192 9.987 1.00 87.38 86 LEU A CA 1
ATOM 700 C C . LEU A 1 86 ? 2.222 -5.123 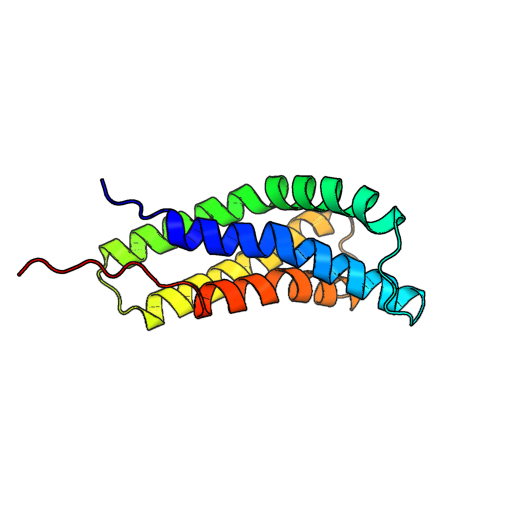9.036 1.00 87.38 86 LEU A C 1
ATOM 702 O O . LEU A 1 86 ? 2.826 -5.729 8.154 1.00 87.38 86 LEU A O 1
ATOM 706 N N . VAL A 1 87 ? 0.895 -5.190 9.164 1.00 86.94 87 VAL A N 1
ATOM 707 C CA . VAL A 1 87 ? 0.033 -5.990 8.282 1.00 86.94 87 VAL A CA 1
ATOM 708 C C . VAL A 1 87 ? 0.086 -5.473 6.845 1.00 86.94 87 VAL A C 1
ATOM 710 O O . VAL A 1 87 ? 0.160 -6.276 5.918 1.00 86.94 87 VAL A O 1
ATOM 713 N N . SER A 1 88 ? 0.104 -4.153 6.643 1.00 83.69 88 SER A N 1
ATOM 714 C CA . SER A 1 88 ? 0.240 -3.534 5.316 1.00 83.69 88 SER A CA 1
ATOM 715 C C . SER A 1 88 ? 1.571 -3.896 4.662 1.00 83.69 88 SER A C 1
ATOM 717 O O . SER A 1 88 ? 1.601 -4.292 3.498 1.00 83.69 88 SER A O 1
ATOM 719 N N . LEU A 1 89 ? 2.670 -3.804 5.417 1.00 85.69 89 LEU A N 1
ATOM 720 C CA . LEU A 1 89 ? 4.000 -4.164 4.938 1.00 85.69 89 LEU A CA 1
ATOM 721 C C . LEU A 1 89 ? 4.065 -5.649 4.563 1.00 85.69 89 LEU A C 1
ATOM 723 O O . LEU A 1 89 ? 4.520 -5.982 3.469 1.00 85.69 89 LEU A O 1
ATOM 727 N N . LEU A 1 90 ? 3.556 -6.527 5.433 1.00 87.12 90 LEU A N 1
ATOM 728 C CA . LEU A 1 90 ? 3.464 -7.964 5.172 1.00 87.12 90 LEU A CA 1
ATOM 729 C C . LEU A 1 90 ? 2.634 -8.250 3.919 1.00 87.12 90 LEU A C 1
ATOM 731 O O . LEU A 1 90 ? 3.084 -8.992 3.057 1.00 87.12 90 LEU A O 1
ATOM 735 N N . CYS A 1 91 ? 1.475 -7.607 3.770 1.00 86.12 91 CYS A N 1
ATOM 736 C CA . CYS A 1 91 ? 0.630 -7.722 2.584 1.00 86.12 91 CYS A CA 1
ATOM 737 C C . CYS A 1 91 ? 1.370 -7.328 1.300 1.00 86.12 91 CYS A C 1
ATOM 739 O O . CYS A 1 91 ? 1.322 -8.069 0.319 1.00 86.12 91 CYS A O 1
ATOM 741 N N . CYS A 1 92 ? 2.092 -6.202 1.303 1.00 83.12 92 CYS A N 1
ATOM 742 C CA . CYS A 1 92 ? 2.917 -5.796 0.166 1.00 83.12 92 CYS A CA 1
ATOM 743 C C . CYS A 1 92 ? 3.988 -6.843 -0.153 1.00 83.12 92 CYS A C 1
ATOM 745 O O . CYS A 1 92 ? 4.089 -7.280 -1.298 1.00 83.12 92 CYS A O 1
ATOM 747 N N . VAL A 1 93 ? 4.760 -7.282 0.845 1.00 83.69 93 VAL A N 1
ATOM 748 C CA . VAL A 1 93 ? 5.809 -8.293 0.650 1.00 83.69 93 VAL A CA 1
ATOM 749 C C . VAL A 1 93 ? 5.212 -9.591 0.109 1.00 83.69 93 VAL A C 1
ATOM 751 O O . VAL A 1 93 ? 5.723 -10.127 -0.873 1.00 83.69 93 VAL A O 1
ATOM 754 N N . SER A 1 94 ? 4.108 -10.077 0.677 1.00 84.00 94 SER A N 1
ATOM 755 C CA . SER A 1 94 ? 3.430 -11.296 0.228 1.00 84.00 94 SER A CA 1
ATOM 756 C C . SER A 1 94 ? 2.905 -11.181 -1.201 1.00 84.00 94 SER A C 1
ATOM 758 O O . SER A 1 94 ? 3.114 -12.107 -1.978 1.00 84.00 94 SER A O 1
ATOM 760 N N . LEU A 1 95 ? 2.287 -10.056 -1.581 1.00 81.50 95 LEU A N 1
ATOM 761 C CA . LEU A 1 95 ? 1.821 -9.832 -2.954 1.00 81.50 95 LEU A CA 1
ATOM 762 C C . LEU A 1 95 ? 2.970 -9.883 -3.955 1.00 81.50 95 LEU A C 1
ATOM 764 O O . LEU A 1 95 ? 2.896 -10.618 -4.937 1.00 81.50 95 LEU A O 1
ATOM 768 N N . PHE A 1 96 ? 4.052 -9.148 -3.697 1.00 76.88 96 PHE A N 1
ATOM 769 C CA . PHE A 1 96 ? 5.204 -9.153 -4.594 1.00 76.88 96 PHE A CA 1
ATOM 770 C C . PHE A 1 96 ? 5.902 -10.516 -4.616 1.00 76.88 96 PHE A C 1
ATOM 772 O O . PHE A 1 96 ? 6.334 -10.951 -5.680 1.00 76.88 96 PHE A O 1
ATOM 779 N N . THR A 1 97 ? 5.950 -11.232 -3.488 1.00 77.31 97 THR A N 1
ATOM 780 C CA . THR A 1 97 ? 6.481 -12.605 -3.432 1.00 77.31 97 THR A CA 1
ATOM 781 C C . THR A 1 97 ? 5.635 -13.552 -4.283 1.00 77.31 97 THR A C 1
ATOM 783 O O . THR A 1 97 ? 6.184 -14.293 -5.094 1.00 77.31 97 THR A O 1
ATOM 786 N N . LEU A 1 98 ? 4.304 -13.495 -4.161 1.00 75.94 98 LEU A N 1
ATOM 787 C CA . LEU A 1 98 ? 3.367 -14.299 -4.953 1.00 75.94 98 LEU A CA 1
ATOM 788 C C . LEU A 1 98 ? 3.471 -13.993 -6.449 1.00 75.94 98 LEU A C 1
ATOM 790 O O . LEU A 1 98 ? 3.470 -14.913 -7.261 1.00 75.94 98 LEU A O 1
ATOM 794 N N . MET A 1 99 ? 3.616 -12.722 -6.825 1.00 71.38 99 MET A N 1
ATOM 795 C CA . MET A 1 99 ? 3.836 -12.351 -8.225 1.00 71.38 99 MET A CA 1
ATOM 796 C C . MET A 1 99 ? 5.215 -12.785 -8.737 1.00 71.38 99 MET A C 1
ATOM 798 O O . MET A 1 99 ? 5.353 -13.164 -9.898 1.00 71.38 99 MET A O 1
ATOM 802 N N . SER A 1 100 ? 6.236 -12.779 -7.877 1.00 64.12 100 SER A N 1
ATOM 803 C CA . SER A 1 100 ? 7.594 -13.199 -8.226 1.00 64.12 100 SER A CA 1
ATOM 804 C C . SER A 1 100 ? 7.823 -14.708 -8.162 1.00 64.12 100 SER A C 1
ATOM 806 O O . SER A 1 100 ? 8.875 -15.166 -8.612 1.00 64.12 100 SER A O 1
ATOM 808 N N . LEU A 1 101 ? 6.879 -15.505 -7.653 1.00 53.62 101 LEU A N 1
ATOM 809 C CA . LEU A 1 101 ? 6.954 -16.970 -7.705 1.00 53.62 101 LEU A CA 1
ATOM 810 C C . LEU A 1 101 ? 7.041 -17.493 -9.152 1.00 53.62 101 LEU A C 1
ATOM 812 O O . LEU A 1 101 ? 7.565 -18.578 -9.377 1.00 53.62 101 LEU A O 1
ATOM 816 N N . ALA A 1 102 ? 6.647 -16.684 -10.142 1.00 52.97 102 ALA A N 1
ATOM 817 C CA . ALA A 1 102 ? 6.878 -16.951 -11.562 1.00 52.97 102 ALA A CA 1
ATOM 818 C C . ALA A 1 102 ? 8.348 -16.757 -12.026 1.00 52.97 102 ALA A C 1
ATOM 820 O O . ALA A 1 102 ? 8.679 -17.108 -13.154 1.00 52.97 102 ALA A O 1
ATOM 821 N N . GLY A 1 103 ? 9.243 -16.217 -11.184 1.00 52.16 103 GLY A N 1
ATOM 822 C CA . GLY A 1 103 ? 10.622 -15.835 -11.536 1.00 52.16 103 GLY A CA 1
ATOM 823 C C . GLY A 1 103 ? 11.577 -15.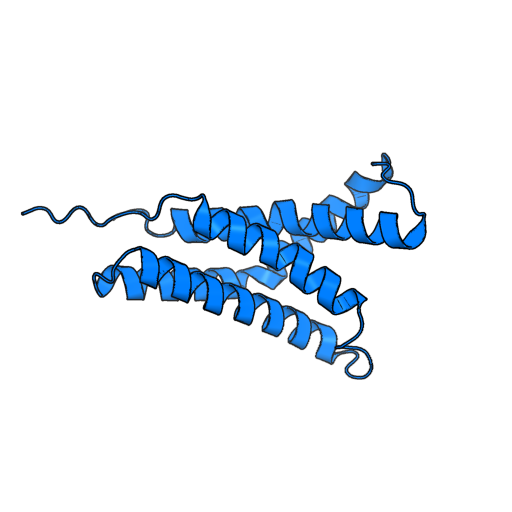721 -10.334 1.00 52.16 103 GLY A C 1
ATOM 824 O O . GLY A 1 103 ? 12.304 -14.736 -10.206 1.00 52.16 103 GLY A O 1
ATOM 825 N N . LEU A 1 104 ? 11.571 -16.727 -9.449 1.00 47.91 104 LEU A N 1
ATOM 826 C CA . LEU A 1 104 ? 12.232 -16.774 -8.127 1.00 47.91 104 LEU A CA 1
ATOM 827 C C . LEU A 1 104 ? 13.736 -16.431 -8.066 1.00 47.91 104 LEU A C 1
ATOM 829 O O . LEU A 1 104 ? 14.252 -16.185 -6.979 1.00 47.91 104 LEU A O 1
ATOM 833 N N . THR A 1 105 ? 14.462 -16.378 -9.182 1.00 54.47 105 THR A N 1
ATOM 834 C CA . THR A 1 105 ? 15.917 -16.142 -9.173 1.00 54.47 105 THR A CA 1
ATOM 835 C C . THR A 1 105 ? 16.320 -14.672 -9.028 1.00 54.47 105 THR A C 1
ATOM 837 O O . THR A 1 105 ? 17.480 -14.401 -8.729 1.00 54.47 105 THR A O 1
ATOM 840 N N . LYS A 1 106 ? 15.395 -13.712 -9.194 1.00 57.31 106 LYS A N 1
ATOM 841 C CA . LYS A 1 106 ? 15.688 -12.263 -9.103 1.00 57.31 106 LYS A CA 1
ATOM 842 C C . LYS A 1 106 ? 14.824 -11.495 -8.097 1.00 57.31 106 LYS A C 1
ATOM 844 O O . LYS A 1 106 ? 14.813 -10.270 -8.133 1.00 57.31 106 LYS A O 1
ATOM 849 N N . PHE A 1 107 ? 14.128 -12.180 -7.185 1.00 58.03 107 PHE A N 1
ATOM 850 C CA . PHE A 1 107 ? 13.190 -11.522 -6.265 1.00 58.03 107 PHE A CA 1
ATOM 851 C C . PHE A 1 107 ? 13.841 -10.418 -5.417 1.00 58.03 107 PHE A C 1
ATOM 853 O O . PHE A 1 107 ? 13.262 -9.353 -5.245 1.00 58.03 107 PHE A O 1
ATOM 860 N N . TRP A 1 108 ? 15.078 -10.629 -4.966 1.00 63.78 108 TRP A N 1
ATOM 861 C CA . TRP A 1 108 ? 15.841 -9.662 -4.168 1.00 63.78 108 TRP A CA 1
ATOM 862 C C . TRP A 1 108 ? 16.640 -8.650 -5.010 1.00 63.78 108 TRP A C 1
ATOM 864 O O . TRP A 1 108 ? 17.663 -8.138 -4.560 1.00 63.78 108 TRP A O 1
ATOM 874 N N . SER A 1 109 ? 16.216 -8.361 -6.245 1.00 66.50 109 SER A N 1
ATOM 875 C CA . SER A 1 109 ? 16.803 -7.274 -7.032 1.00 66.50 109 SER A CA 1
ATOM 876 C C . SER A 1 109 ? 16.378 -5.900 -6.494 1.00 66.50 109 SER A C 1
ATOM 878 O O . SER A 1 109 ? 15.318 -5.743 -5.880 1.00 66.50 109 SER A O 1
ATOM 880 N N . GLY A 1 110 ? 17.197 -4.874 -6.750 1.00 65.88 110 GLY A N 1
ATOM 881 C CA . GLY A 1 110 ? 16.897 -3.487 -6.366 1.00 65.88 110 GLY A CA 1
ATOM 882 C C . GLY A 1 110 ? 15.568 -2.958 -6.931 1.00 65.88 110 GLY A C 1
ATOM 883 O O . GLY A 1 110 ? 14.929 -2.101 -6.316 1.00 65.88 110 GLY A O 1
ATOM 884 N N . ASP A 1 111 ? 15.107 -3.520 -8.049 1.00 67.12 111 ASP A N 1
ATOM 885 C CA . ASP A 1 111 ? 13.833 -3.171 -8.683 1.00 67.12 111 ASP A CA 1
ATOM 886 C C . ASP A 1 111 ? 12.633 -3.608 -7.829 1.00 67.12 111 ASP A C 1
ATOM 888 O O . ASP A 1 111 ? 11.696 -2.833 -7.629 1.00 67.12 111 ASP A O 1
ATOM 892 N N . THR A 1 112 ? 12.676 -4.813 -7.247 1.00 71.00 112 THR A N 1
ATOM 893 C CA . THR A 1 112 ? 11.616 -5.310 -6.354 1.00 71.00 112 THR A CA 1
ATOM 894 C C . THR A 1 112 ? 11.547 -4.497 -5.066 1.00 71.00 112 THR A C 1
ATOM 896 O O . THR A 1 112 ? 10.455 -4.169 -4.604 1.00 71.00 112 THR A O 1
ATOM 899 N N . PHE A 1 113 ? 12.693 -4.104 -4.504 1.00 75.00 113 PHE A N 1
ATOM 900 C CA . PHE A 1 113 ? 12.725 -3.215 -3.339 1.00 75.00 113 PHE A CA 1
ATOM 901 C C . PHE A 1 113 ? 12.121 -1.847 -3.644 1.00 75.00 113 PHE A C 1
ATOM 903 O O . PHE A 1 113 ? 11.368 -1.310 -2.833 1.00 75.00 113 PHE A O 1
ATOM 910 N N . SER A 1 114 ? 12.410 -1.305 -4.826 1.00 74.19 114 SER A N 1
ATOM 911 C CA . SER A 1 114 ? 11.854 -0.030 -5.281 1.00 74.19 114 SER A CA 1
ATOM 912 C C . SER A 1 114 ? 10.337 -0.117 -5.486 1.00 74.19 114 SER A C 1
ATOM 914 O O . SER A 1 114 ? 9.617 0.820 -5.146 1.00 74.19 114 SER A O 1
ATOM 916 N N . LEU A 1 115 ? 9.828 -1.262 -5.956 1.00 74.38 115 LEU A N 1
ATOM 917 C CA . LEU A 1 115 ? 8.394 -1.545 -6.041 1.00 74.38 115 LEU A CA 1
ATOM 918 C C . LEU A 1 115 ? 7.749 -1.661 -4.655 1.00 74.38 115 LEU A C 1
ATOM 920 O O . LEU A 1 115 ? 6.777 -0.962 -4.380 1.00 74.38 115 LEU A O 1
ATOM 924 N N . ILE A 1 116 ? 8.307 -2.46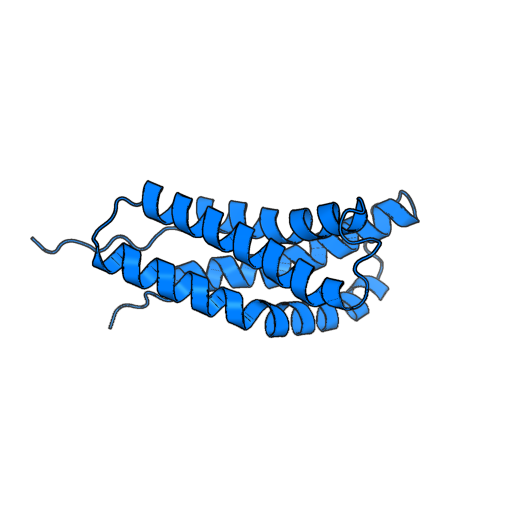6 -3.749 1.00 79.50 116 ILE A N 1
ATOM 925 C CA . ILE A 1 116 ? 7.797 -2.583 -2.374 1.00 79.50 116 ILE A CA 1
ATOM 926 C C . ILE A 1 116 ? 7.793 -1.206 -1.697 1.00 79.50 116 ILE A C 1
ATOM 928 O O . ILE A 1 116 ? 6.794 -0.824 -1.087 1.00 79.50 116 ILE A O 1
ATOM 932 N N . GLY A 1 117 ? 8.862 -0.424 -1.858 1.00 78.38 117 GLY A N 1
ATOM 933 C CA . GLY A 1 117 ? 8.959 0.951 -1.374 1.00 78.38 117 GLY A CA 1
ATOM 934 C C . GLY A 1 117 ? 7.853 1.844 -1.936 1.00 78.38 117 GLY A C 1
ATOM 935 O O . GLY A 1 117 ? 7.120 2.459 -1.169 1.00 78.38 117 GLY A O 1
ATOM 936 N N . ALA A 1 118 ? 7.664 1.862 -3.258 1.00 79.88 118 ALA A N 1
ATOM 937 C CA . ALA A 1 118 ? 6.669 2.701 -3.928 1.00 79.88 118 ALA A CA 1
ATOM 938 C C . ALA A 1 118 ? 5.222 2.438 -3.477 1.00 79.88 118 ALA A C 1
ATOM 940 O O . ALA A 1 118 ? 4.429 3.376 -3.428 1.00 79.88 118 ALA A O 1
ATOM 941 N N . TYR A 1 119 ? 4.876 1.194 -3.128 1.00 75.81 119 TYR A N 1
ATOM 942 C CA . TYR A 1 119 ? 3.531 0.834 -2.660 1.00 75.81 119 TYR A CA 1
ATOM 943 C C . TYR A 1 119 ? 3.371 0.913 -1.135 1.00 75.81 119 TYR A C 1
ATOM 945 O O . TYR A 1 119 ? 2.280 1.234 -0.654 1.00 75.81 119 TYR A O 1
ATOM 953 N N . SER A 1 120 ? 4.443 0.681 -0.372 1.00 79.50 120 SER A N 1
ATOM 954 C CA . SER A 1 120 ? 4.427 0.763 1.095 1.00 79.50 120 SER A CA 1
ATOM 955 C C . SER A 1 120 ? 4.481 2.198 1.620 1.00 79.50 120 SER A C 1
ATOM 957 O O . SER A 1 120 ? 3.791 2.504 2.587 1.00 79.50 120 SER A O 1
ATOM 959 N N . LEU A 1 121 ? 5.209 3.115 0.972 1.00 80.81 121 LEU A N 1
ATOM 960 C CA . LEU A 1 121 ? 5.294 4.524 1.392 1.00 80.81 121 LEU A CA 1
ATOM 961 C C . LEU A 1 121 ? 3.916 5.206 1.464 1.00 80.81 121 LEU A C 1
ATOM 963 O O . LEU A 1 121 ? 3.595 5.783 2.504 1.00 80.81 121 LEU A O 1
ATOM 967 N N . PRO A 1 122 ? 3.055 5.102 0.434 1.00 79.56 122 PRO A N 1
ATOM 968 C CA . PRO A 1 122 ? 1.690 5.613 0.506 1.00 79.56 122 PRO A CA 1
ATOM 969 C C . PRO A 1 122 ? 0.843 4.947 1.594 1.00 79.56 122 PRO A C 1
ATOM 971 O O . PRO A 1 122 ? -0.001 5.618 2.180 1.00 79.56 122 PRO A O 1
ATOM 974 N N . LEU A 1 123 ? 1.070 3.660 1.896 1.00 78.38 123 LEU A N 1
ATOM 975 C CA . LEU A 1 123 ? 0.387 2.964 2.996 1.00 78.38 123 LEU A CA 1
ATOM 976 C C . LEU A 1 123 ? 0.817 3.525 4.355 1.00 78.38 123 LEU A C 1
ATOM 978 O O . LEU A 1 123 ? -0.040 3.798 5.194 1.00 78.38 123 LEU A O 1
ATOM 982 N N . PHE A 1 124 ? 2.118 3.765 4.551 1.00 79.50 124 PHE A N 1
ATOM 983 C CA . PHE A 1 124 ? 2.647 4.396 5.760 1.00 79.50 124 PHE A CA 1
ATOM 984 C C . PHE A 1 124 ? 2.087 5.805 5.946 1.00 79.50 124 PHE A C 1
ATOM 986 O O . PHE A 1 124 ? 1.556 6.136 7.006 1.00 79.50 124 PHE A O 1
ATOM 993 N N . VAL A 1 125 ? 2.155 6.623 4.895 1.00 78.94 125 VAL A N 1
ATOM 994 C CA . VAL A 1 125 ? 1.645 7.996 4.908 1.00 78.94 125 VAL A CA 1
ATOM 995 C C . VAL A 1 125 ? 0.134 8.007 5.148 1.00 78.94 125 VAL A C 1
ATOM 997 O O . VAL A 1 125 ? -0.339 8.751 6.003 1.00 78.94 125 VAL A O 1
ATOM 1000 N N . GLY A 1 126 ? -0.624 7.142 4.472 1.00 75.75 126 GLY A N 1
ATOM 1001 C CA . GLY A 1 126 ? -2.065 7.008 4.668 1.00 75.75 126 GLY A CA 1
ATOM 1002 C C . GLY A 1 126 ? -2.423 6.622 6.103 1.00 75.75 126 GLY A C 1
ATOM 1003 O O . GLY A 1 126 ? -3.260 7.271 6.724 1.00 75.75 126 GLY A O 1
ATOM 1004 N N . ALA A 1 127 ? -1.760 5.616 6.675 1.00 75.69 127 ALA A N 1
ATOM 1005 C CA . ALA A 1 127 ? -2.042 5.162 8.036 1.00 75.69 127 ALA A CA 1
ATOM 1006 C C . ALA A 1 127 ? -1.710 6.210 9.119 1.00 75.69 127 ALA A C 1
ATOM 1008 O O . ALA A 1 127 ? -2.347 6.227 10.176 1.00 75.69 127 ALA A O 1
ATOM 1009 N N . LEU A 1 128 ? -0.732 7.086 8.864 1.00 76.50 128 LEU A N 1
ATOM 1010 C CA . LEU A 1 128 ? -0.361 8.178 9.768 1.00 76.50 128 LEU A CA 1
ATOM 1011 C C . LEU A 1 128 ? -1.280 9.399 9.628 1.00 76.50 128 LEU A C 1
ATOM 1013 O O . LEU A 1 128 ? -1.663 9.991 10.641 1.00 76.50 128 LEU A O 1
ATOM 1017 N N . LEU A 1 129 ? -1.631 9.772 8.392 1.00 77.06 129 LEU A N 1
ATOM 1018 C CA . LEU A 1 129 ? -2.404 10.979 8.093 1.00 77.06 129 LEU A CA 1
ATOM 1019 C C . LEU A 1 129 ? -3.909 10.792 8.276 1.00 77.06 129 LEU A C 1
ATOM 1021 O O . LEU A 1 129 ? -4.592 11.726 8.698 1.00 77.06 129 LEU A O 1
ATOM 1025 N N . PHE A 1 130 ? -4.452 9.613 7.961 1.00 76.12 130 PHE A N 1
ATOM 1026 C CA . PHE A 1 130 ? -5.881 9.391 8.118 1.00 76.12 130 PHE A CA 1
ATOM 1027 C C . PHE A 1 130 ? -6.262 9.288 9.598 1.00 76.12 130 PHE A C 1
ATOM 1029 O O . PHE A 1 130 ? -5.555 8.726 10.446 1.00 76.12 130 PHE A O 1
ATOM 1036 N N . LYS A 1 131 ? -7.415 9.876 9.924 1.00 71.31 131 LYS A N 1
ATOM 1037 C CA . LYS A 1 131 ? -7.967 9.839 11.274 1.00 71.31 131 LYS A CA 1
ATOM 1038 C C . LYS A 1 131 ? -8.570 8.459 11.515 1.00 71.31 131 LYS A C 1
ATOM 1040 O O . LYS A 1 131 ? -9.463 8.038 10.782 1.00 71.31 131 LYS A O 1
ATOM 1045 N N . VAL A 1 132 ? -8.069 7.768 12.534 1.00 71.00 132 VAL A N 1
ATOM 1046 C CA . VAL A 1 132 ? -8.676 6.525 13.015 1.00 71.00 132 VAL A CA 1
ATOM 1047 C C . VAL A 1 132 ? -10.007 6.892 13.665 1.00 71.00 132 VAL A C 1
ATOM 1049 O O . VAL A 1 132 ? -10.073 7.846 14.439 1.00 71.00 132 VAL A O 1
ATOM 1052 N N . GLU A 1 133 ? -11.075 6.185 13.307 1.00 67.12 133 GLU A N 1
ATOM 1053 C CA . GLU A 1 133 ? -12.387 6.400 13.911 1.00 67.12 133 GLU A CA 1
ATOM 1054 C C . GLU A 1 133 ? -12.316 5.931 15.373 1.00 67.12 133 GLU A C 1
ATOM 1056 O O . GLU A 1 133 ? -12.247 4.734 15.645 1.00 67.12 133 GLU A O 1
ATOM 1061 N N . GLU A 1 134 ? -12.245 6.874 16.314 1.00 58.06 134 GLU A N 1
ATOM 1062 C CA . GLU A 1 134 ? -12.339 6.569 17.740 1.00 58.06 134 GLU A CA 1
ATOM 1063 C C . GLU A 1 134 ? -13.771 6.118 18.032 1.00 58.06 134 GLU A C 1
ATOM 1065 O O . GLU A 1 134 ? -14.738 6.821 17.716 1.00 58.06 134 GLU A O 1
ATOM 1070 N N . GLN A 1 135 ? -13.932 4.934 18.628 1.00 53.38 135 GLN A N 1
ATOM 1071 C CA . GLN A 1 135 ? -15.206 4.590 19.241 1.00 53.38 135 GLN A CA 1
ATOM 1072 C C . GLN A 1 135 ? -15.452 5.614 20.350 1.00 53.38 135 GLN A C 1
ATOM 1074 O O . GLN A 1 135 ? -14.830 5.557 21.404 1.00 53.38 135 GLN A O 1
ATOM 1079 N N . GLN A 1 136 ? -16.364 6.561 20.108 1.00 45.78 136 GLN A N 1
ATOM 1080 C CA . GLN A 1 136 ? -16.957 7.343 21.186 1.00 45.78 136 GLN A CA 1
ATOM 1081 C C . GLN A 1 136 ? -17.574 6.344 22.164 1.00 45.78 136 GLN A C 1
ATOM 1083 O O . GLN A 1 136 ? -18.613 5.741 21.866 1.00 45.78 136 GLN A O 1
ATOM 1088 N N . VAL A 1 137 ? -16.880 6.134 23.282 1.00 43.88 137 VAL A N 1
ATOM 1089 C CA . VAL A 1 137 ? -17.420 5.514 24.482 1.00 43.88 137 VAL A CA 1
ATOM 1090 C C . VAL A 1 137 ? -18.529 6.456 24.927 1.00 43.88 137 VAL A C 1
ATOM 1092 O O . VAL A 1 137 ? -18.268 7.555 25.409 1.00 43.88 137 VAL A O 1
ATOM 1095 N N . ILE A 1 138 ? -19.772 6.076 24.643 1.00 42.75 138 ILE A N 1
ATOM 1096 C CA . ILE A 1 138 ? -20.930 6.713 25.259 1.00 42.75 138 ILE A CA 1
ATOM 1097 C C . ILE A 1 138 ? -20.891 6.213 26.704 1.00 42.75 138 ILE A C 1
ATOM 1099 O O . ILE A 1 138 ? -21.170 5.037 26.937 1.00 42.75 138 ILE A O 1
ATOM 1103 N N . ILE A 1 139 ? -20.411 7.061 27.616 1.00 42.22 139 ILE A N 1
ATOM 1104 C CA . ILE A 1 139 ? -20.559 6.875 29.065 1.00 42.22 139 ILE A CA 1
ATOM 1105 C C . ILE A 1 139 ? -21.917 7.448 29.453 1.00 42.22 139 ILE A C 1
ATOM 1107 O O . ILE A 1 139 ? -22.214 8.572 28.983 1.00 42.22 139 ILE A O 1
#

Foldseek 3Di:
DDPLLVLLVQLLLLLLQQLLVQLVQVVCCVVPVDRDDDPCNVVVRVVSSVVSCVLCVVLSVVLSVLSVVCVVVLHDLVVNLVVSLVSQLVSLLVSLVVVCVVPPPCCPPPSVVSSSCSSSVSSNVSSVPDDNDRPPPPD

Secondary structure (DSSP, 8-state):
---TTHHHHHHHHHHHHHHHHHHHHHHHHHHHS-----TTHHHHHHHHHHHHHHHHHHHHHHHHHHHHHHHHTT--HHHHHHHHHHHHHHHHHHHHHHHHTTSGGGTTSHHHHHHHHHHHHHHHHHHHHSPP-------

Radius of gyration: 16.84 Å; chains: 1; bounding box: 42×31×52 Å